Protein AF-A0A2I0FLM2-F1 (afdb_monomer_lite)

Secondary structure (DSSP, 8-state):
--HHHHHHHHHHHHHHHHHHHHHHHHHHHH-TT--S---SHHHHHHHHHHTTSS-HHHHHHHHHHHHHHHHH--

Radius of gyration: 20.52 Å; chains: 1; bounding box: 38×23×58 Å

Structure (mmCIF, N/CA/C/O backbone):
data_AF-A0A2I0FLM2-F1
#
_entry.id   AF-A0A2I0FLM2-F1
#
loop_
_atom_site.group_PDB
_atom_site.id
_atom_site.type_symbol
_atom_site.label_atom_id
_atom_site.label_alt_id
_atom_site.label_comp_id
_atom_site.label_asym_id
_atom_site.label_entity_id
_atom_site.label_seq_id
_atom_site.pdbx_PDB_ins_code
_atom_site.Cartn_x
_atom_site.Cartn_y
_atom_site.Cartn_z
_atom_site.occupancy
_atom_site.B_iso_or_equiv
_atom_site.auth_seq_id
_atom_site.auth_comp_id
_atom_site.auth_asym_id
_atom_site.auth_atom_id
_atom_site.pdbx_PDB_model_num
ATOM 1 N N . MET A 1 1 ? 14.944 6.793 -33.070 1.00 61.75 1 MET A N 1
ATOM 2 C CA . MET A 1 1 ? 15.434 7.140 -31.722 1.00 61.75 1 MET A CA 1
ATOM 3 C C . MET A 1 1 ? 16.911 7.419 -31.869 1.00 61.75 1 MET A C 1
ATOM 5 O O . MET A 1 1 ? 17.668 6.480 -32.090 1.00 61.75 1 MET A O 1
ATOM 9 N N . ASP A 1 2 ? 17.300 8.689 -31.865 1.00 82.56 2 ASP A N 1
ATOM 10 C CA . ASP A 1 2 ? 18.706 9.070 -31.931 1.00 82.56 2 ASP A CA 1
ATOM 11 C C . ASP A 1 2 ? 19.458 8.538 -30.708 1.00 82.56 2 ASP A C 1
ATOM 13 O O . ASP A 1 2 ? 18.908 8.459 -29.607 1.00 82.56 2 ASP A O 1
ATOM 17 N N . MET A 1 3 ? 20.726 8.167 -30.895 1.00 86.31 3 MET A N 1
ATOM 18 C CA . MET A 1 3 ? 21.580 7.606 -29.839 1.00 86.31 3 MET A CA 1
ATOM 19 C C . MET A 1 3 ? 21.584 8.484 -28.577 1.00 86.31 3 MET A C 1
ATOM 21 O O . MET A 1 3 ? 21.513 7.977 -27.460 1.00 86.31 3 MET A O 1
ATOM 25 N N . TYR A 1 4 ? 21.578 9.804 -28.762 1.00 85.75 4 TYR A N 1
ATOM 26 C CA . TYR A 1 4 ? 21.492 10.786 -27.682 1.00 85.75 4 TYR A CA 1
ATOM 27 C C . TYR A 1 4 ? 20.177 10.711 -26.905 1.00 85.75 4 TYR A C 1
ATOM 29 O O . TYR A 1 4 ? 20.184 10.798 -25.679 1.00 85.75 4 TYR A O 1
ATOM 37 N N . THR A 1 5 ? 19.055 10.495 -27.592 1.00 87.56 5 THR A N 1
ATOM 38 C CA . THR A 1 5 ? 17.741 10.330 -26.963 1.00 87.56 5 THR A CA 1
ATOM 39 C C . THR A 1 5 ? 17.709 9.068 -26.105 1.00 87.56 5 THR A C 1
ATOM 41 O O . THR A 1 5 ? 17.248 9.114 -24.968 1.00 87.56 5 THR A O 1
ATOM 44 N N . THR A 1 6 ? 18.267 7.960 -26.599 1.00 87.62 6 THR A N 1
ATOM 45 C CA . THR A 1 6 ? 18.350 6.699 -25.846 1.00 87.62 6 THR A CA 1
ATOM 46 C C . THR A 1 6 ? 19.207 6.844 -24.589 1.00 87.62 6 THR A C 1
ATOM 48 O O . THR A 1 6 ? 18.792 6.427 -23.508 1.00 87.62 6 THR A O 1
ATOM 51 N N . VAL A 1 7 ? 20.378 7.481 -24.698 1.00 89.56 7 VAL A N 1
ATOM 52 C CA . VAL A 1 7 ? 21.265 7.726 -23.548 1.00 89.56 7 VAL A CA 1
ATOM 53 C C . VAL A 1 7 ? 20.583 8.621 -22.512 1.00 89.56 7 VAL A C 1
AT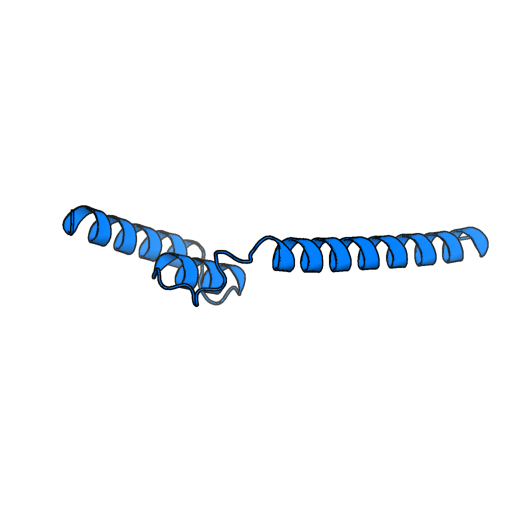OM 55 O O . VAL A 1 7 ? 20.630 8.323 -21.320 1.00 89.56 7 VAL A O 1
ATOM 58 N N . LEU A 1 8 ? 19.893 9.676 -22.952 1.00 90.12 8 LEU A N 1
ATOM 59 C CA . LEU A 1 8 ? 19.186 10.592 -22.058 1.00 90.12 8 LEU A CA 1
ATOM 60 C C . LEU A 1 8 ? 18.055 9.884 -21.299 1.00 90.12 8 LEU A C 1
ATOM 62 O O . LEU A 1 8 ? 17.933 10.065 -20.089 1.00 90.12 8 LEU A O 1
ATOM 66 N N . ILE A 1 9 ? 17.289 9.017 -21.968 1.00 89.19 9 ILE A N 1
ATOM 67 C CA . ILE A 1 9 ? 16.236 8.213 -21.328 1.00 89.19 9 ILE A CA 1
ATOM 68 C C . ILE A 1 9 ? 16.823 7.300 -20.246 1.00 89.19 9 ILE A C 1
ATOM 70 O O . ILE A 1 9 ? 16.282 7.238 -19.142 1.00 89.19 9 ILE A O 1
ATOM 74 N N . ILE A 1 10 ? 17.943 6.626 -20.526 1.00 89.81 10 ILE A N 1
ATOM 75 C CA . ILE A 1 10 ? 18.598 5.735 -19.557 1.00 89.81 10 ILE A CA 1
ATOM 76 C C . ILE A 1 10 ? 19.070 6.523 -18.330 1.00 89.81 10 ILE A C 1
ATOM 78 O O . ILE A 1 10 ? 18.828 6.104 -17.199 1.00 89.81 10 ILE A O 1
ATOM 82 N N . VAL A 1 11 ? 19.697 7.684 -18.531 1.00 91.38 11 VAL A N 1
A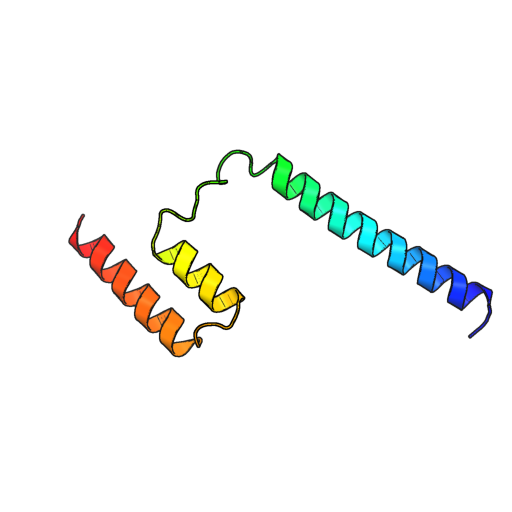TOM 83 C CA . VAL A 1 11 ? 20.175 8.535 -17.429 1.00 91.38 11 VAL A CA 1
ATOM 84 C C . VAL A 1 11 ? 19.012 9.034 -16.568 1.00 91.38 11 VAL A C 1
ATOM 86 O O . VAL A 1 11 ? 19.088 8.969 -15.341 1.00 91.38 11 VAL A O 1
ATOM 89 N N . VAL A 1 12 ? 17.914 9.476 -17.187 1.00 89.00 12 VAL A N 1
ATOM 90 C CA . VAL A 1 12 ? 16.714 9.933 -16.468 1.00 89.00 12 VAL A CA 1
ATOM 91 C C . VAL A 1 12 ? 16.068 8.786 -15.687 1.00 89.00 12 VAL A C 1
ATOM 93 O O . VAL A 1 12 ? 15.708 8.969 -14.524 1.00 89.00 12 VAL A O 1
ATOM 96 N N . ALA A 1 13 ? 15.977 7.592 -16.277 1.00 86.06 13 ALA A N 1
ATOM 97 C CA . ALA A 1 13 ? 15.444 6.414 -15.600 1.00 86.06 13 ALA A CA 1
ATOM 98 C C . ALA A 1 13 ? 16.292 6.028 -14.376 1.00 86.06 13 ALA A C 1
ATOM 100 O O . ALA A 1 13 ? 15.751 5.799 -13.294 1.00 86.06 13 ALA A O 1
ATOM 101 N N . LEU A 1 14 ? 17.623 6.026 -14.507 1.00 87.56 14 LEU A N 1
ATOM 102 C CA . LEU A 1 14 ? 18.533 5.744 -13.393 1.00 87.56 14 LEU A CA 1
ATOM 103 C C . LEU A 1 14 ? 18.429 6.795 -12.280 1.00 87.56 14 LEU A C 1
ATOM 105 O O . LEU A 1 14 ? 18.407 6.437 -11.101 1.00 87.56 14 LEU A O 1
ATOM 109 N N . ALA A 1 15 ? 18.309 8.077 -12.633 1.00 85.88 15 ALA A N 1
ATOM 110 C CA . ALA A 1 15 ? 18.119 9.151 -11.663 1.00 85.88 15 ALA A CA 1
ATOM 111 C C . ALA A 1 15 ? 16.788 9.008 -10.905 1.00 85.88 15 ALA A C 1
ATOM 113 O O . ALA A 1 15 ? 16.763 9.140 -9.681 1.00 85.88 15 ALA A O 1
ATOM 114 N N . ALA A 1 16 ? 15.697 8.670 -11.598 1.00 82.88 16 ALA A N 1
ATOM 115 C CA . ALA A 1 16 ? 14.395 8.438 -10.974 1.00 82.88 16 ALA A CA 1
ATOM 116 C C . ALA A 1 16 ? 14.431 7.260 -9.984 1.00 82.88 16 ALA A C 1
ATOM 118 O O . ALA A 1 16 ? 13.926 7.378 -8.865 1.00 82.88 16 ALA A O 1
ATOM 119 N N . ILE A 1 17 ? 15.094 6.157 -10.351 1.00 81.75 17 ILE A N 1
ATOM 120 C CA . ILE A 1 17 ? 15.288 4.996 -9.468 1.00 81.75 17 ILE A CA 1
ATOM 121 C C . ILE A 1 17 ? 16.103 5.393 -8.230 1.00 81.75 17 ILE A C 1
ATOM 123 O O . ILE A 1 17 ? 15.722 5.056 -7.108 1.00 81.75 17 ILE A O 1
ATOM 127 N N . ALA A 1 18 ? 17.189 6.151 -8.405 1.00 80.81 18 ALA A N 1
ATOM 128 C CA . ALA A 1 18 ? 18.014 6.620 -7.296 1.00 80.81 18 ALA A CA 1
ATOM 129 C C . ALA A 1 18 ? 17.228 7.527 -6.335 1.00 80.81 18 ALA A C 1
ATOM 131 O O . ALA A 1 18 ? 17.325 7.356 -5.120 1.00 80.81 18 ALA A O 1
ATOM 132 N N . VAL A 1 19 ? 16.406 8.443 -6.859 1.00 78.62 19 VAL A N 1
ATOM 133 C CA . VAL A 1 19 ? 15.542 9.323 -6.055 1.00 78.62 19 VAL A CA 1
ATOM 134 C C . VAL A 1 19 ? 14.496 8.517 -5.288 1.00 78.62 19 VAL A C 1
ATOM 136 O O . VAL A 1 19 ? 14.336 8.739 -4.089 1.00 78.62 19 VAL A O 1
ATOM 139 N N . ALA A 1 20 ? 13.841 7.543 -5.925 1.00 73.00 20 ALA A N 1
ATOM 140 C CA . ALA A 1 20 ? 12.886 6.660 -5.256 1.00 73.00 20 ALA A CA 1
ATOM 141 C C . ALA A 1 20 ? 13.552 5.865 -4.119 1.00 73.00 20 ALA A C 1
ATOM 143 O O . ALA A 1 20 ? 13.022 5.792 -3.009 1.00 73.00 20 ALA A O 1
ATOM 144 N N . PHE A 1 21 ? 14.759 5.342 -4.353 1.00 77.00 21 PHE A N 1
ATOM 145 C CA . PHE A 1 21 ? 15.522 4.605 -3.346 1.00 77.00 21 PHE A CA 1
ATOM 146 C C . PHE A 1 21 ? 15.964 5.504 -2.182 1.00 77.00 21 PHE A C 1
ATOM 148 O O . PHE A 1 21 ? 15.897 5.110 -1.015 1.00 77.00 21 PHE A O 1
ATOM 155 N N . PHE A 1 22 ? 16.381 6.738 -2.475 1.00 71.50 22 PHE A N 1
ATOM 156 C CA . PHE A 1 22 ? 16.805 7.703 -1.463 1.00 71.50 22 PHE A CA 1
ATOM 157 C C . PHE A 1 22 ? 15.622 8.236 -0.647 1.00 71.50 22 PHE A C 1
ATOM 159 O O . PHE A 1 22 ? 15.737 8.375 0.571 1.00 71.50 22 PHE A O 1
ATOM 166 N N . ALA A 1 23 ? 14.470 8.462 -1.282 1.00 67.00 23 ALA A N 1
ATOM 167 C CA . ALA A 1 23 ? 13.221 8.818 -0.618 1.00 67.00 23 ALA A CA 1
ATOM 168 C C . ALA A 1 23 ? 12.727 7.679 0.284 1.00 67.00 23 ALA A C 1
ATOM 170 O O . ALA A 1 23 ? 12.426 7.924 1.450 1.00 67.00 23 ALA A O 1
ATOM 171 N N . ALA A 1 24 ? 12.751 6.429 -0.188 1.00 63.25 24 ALA A N 1
ATOM 172 C CA . ALA A 1 24 ? 12.416 5.259 0.623 1.00 63.25 24 ALA A CA 1
ATOM 173 C C . ALA A 1 24 ? 13.373 5.088 1.819 1.00 63.25 24 ALA A C 1
ATOM 175 O O . ALA A 1 24 ? 12.944 4.807 2.939 1.00 63.25 24 ALA A O 1
ATOM 176 N N . LYS A 1 25 ? 14.678 5.317 1.623 1.00 60.97 25 LYS A N 1
ATOM 177 C CA . LYS A 1 25 ? 15.680 5.250 2.698 1.00 60.97 25 LYS A CA 1
ATOM 178 C C . LYS A 1 25 ? 15.537 6.399 3.702 1.00 60.97 25 LYS A C 1
ATOM 180 O O . LYS A 1 25 ? 15.701 6.180 4.902 1.00 60.97 25 LYS A O 1
ATOM 185 N N . LYS A 1 26 ? 15.203 7.611 3.247 1.00 52.84 26 LYS A N 1
ATOM 186 C CA . LYS A 1 26 ? 14.942 8.768 4.117 1.00 52.84 26 LYS A CA 1
ATOM 187 C C . LYS A 1 26 ? 13.636 8.596 4.894 1.00 52.84 26 LYS A C 1
ATOM 189 O O . LYS A 1 26 ? 13.637 8.846 6.093 1.00 52.84 26 LYS A O 1
ATOM 194 N N . ALA A 1 27 ? 12.590 8.062 4.261 1.00 51.69 27 ALA A N 1
ATOM 195 C CA . ALA A 1 27 ? 11.344 7.682 4.921 1.00 51.69 27 ALA A CA 1
ATOM 196 C C . ALA A 1 27 ? 11.573 6.625 6.014 1.00 51.69 27 ALA A C 1
ATOM 198 O O . ALA A 1 27 ? 10.999 6.737 7.091 1.00 51.69 27 ALA A O 1
ATOM 199 N N . ARG A 1 28 ? 12.480 5.658 5.803 1.00 52.03 28 ARG A N 1
ATOM 200 C CA . ARG A 1 28 ? 12.902 4.717 6.860 1.00 52.03 28 ARG A CA 1
ATOM 201 C C . ARG A 1 28 ? 13.655 5.394 8.011 1.00 52.03 28 ARG A C 1
ATOM 203 O O . ARG A 1 28 ? 13.513 4.962 9.145 1.00 52.03 28 ARG A O 1
ATOM 210 N N . LYS A 1 29 ? 14.434 6.451 7.751 1.00 46.06 29 LYS A N 1
ATOM 211 C CA . LYS A 1 29 ? 15.209 7.157 8.792 1.00 46.06 29 LYS A CA 1
ATOM 212 C C . LYS A 1 29 ? 14.370 8.157 9.603 1.00 46.06 29 LYS A C 1
ATOM 214 O O . LYS A 1 29 ? 14.738 8.462 10.730 1.00 46.06 29 LYS A O 1
ATOM 219 N N . THR A 1 30 ? 13.252 8.644 9.060 1.00 46.91 30 THR A N 1
ATOM 220 C CA . THR A 1 30 ? 12.261 9.443 9.804 1.00 46.91 30 THR A CA 1
ATOM 221 C C . THR A 1 30 ? 11.156 8.587 10.431 1.00 46.91 30 THR A C 1
ATOM 223 O O . THR A 1 30 ? 10.584 9.002 11.431 1.00 46.91 30 THR A O 1
ATOM 226 N N . LYS A 1 31 ? 10.910 7.359 9.944 1.00 44.69 31 LYS A N 1
ATOM 227 C CA . LYS A 1 31 ? 10.121 6.316 10.639 1.00 44.69 31 LYS A CA 1
ATOM 228 C C . LYS A 1 31 ? 10.934 5.595 11.729 1.00 44.69 31 LYS A C 1
ATOM 230 O O . LYS A 1 31 ? 10.853 4.384 11.905 1.00 44.69 31 LYS A O 1
ATOM 235 N N . GLY A 1 32 ? 11.689 6.361 12.507 1.00 44.66 32 GLY A N 1
ATOM 236 C CA . GLY A 1 32 ? 12.279 5.915 13.769 1.00 44.66 32 GLY A CA 1
ATOM 237 C C . GLY A 1 32 ? 11.304 5.973 14.954 1.00 44.66 32 GLY A C 1
ATOM 238 O O . GLY A 1 32 ? 11.775 6.106 16.075 1.00 44.66 32 GLY A O 1
ATOM 239 N N . VAL A 1 33 ? 9.980 5.935 14.722 1.00 47.75 33 VAL A N 1
ATOM 240 C CA . VAL A 1 33 ? 8.941 5.893 15.781 1.00 47.75 33 VAL A CA 1
ATOM 241 C C . VAL A 1 33 ? 7.819 4.879 15.482 1.00 47.75 33 VAL A C 1
ATOM 243 O O . VAL A 1 33 ? 6.890 4.771 16.260 1.00 47.75 33 VAL A O 1
ATOM 246 N N . ASP A 1 34 ? 7.894 4.076 14.411 1.00 46.38 34 ASP A N 1
ATOM 247 C CA . ASP A 1 34 ? 6.882 3.015 14.209 1.00 46.38 34 ASP A CA 1
ATOM 248 C C . ASP A 1 34 ? 7.420 1.803 13.435 1.00 46.38 34 ASP A C 1
ATOM 250 O O . ASP A 1 34 ? 6.820 1.274 12.505 1.00 46.38 34 ASP A O 1
ATOM 254 N N . SER A 1 35 ? 8.631 1.378 13.800 1.00 45.34 35 SER A N 1
ATOM 255 C CA . SER A 1 35 ? 9.120 0.026 13.493 1.00 45.34 35 SER A CA 1
ATOM 256 C C . SER A 1 35 ? 8.735 -0.931 14.624 1.00 45.34 35 SER A C 1
ATOM 258 O O . SER A 1 35 ? 9.560 -1.707 15.102 1.00 45.34 35 SER A O 1
ATOM 260 N N . GLY A 1 36 ? 7.489 -0.842 15.089 1.00 41.72 36 GLY A N 1
ATOM 261 C CA . GLY A 1 36 ? 6.859 -1.970 15.745 1.00 41.72 36 GLY A CA 1
ATOM 262 C C . GLY A 1 36 ? 6.514 -2.984 14.663 1.00 41.72 36 GLY A C 1
ATOM 263 O O . GLY A 1 36 ? 6.028 -2.624 13.593 1.00 41.72 36 GLY A O 1
ATOM 264 N N . VAL A 1 37 ? 6.730 -4.268 14.934 1.00 47.34 37 VAL A N 1
ATOM 265 C CA . VAL A 1 37 ? 5.823 -5.292 14.398 1.00 47.34 37 VAL A CA 1
ATOM 266 C C . VAL A 1 37 ? 4.406 -4.711 14.479 1.00 47.34 37 VAL A C 1
ATOM 268 O O . VAL A 1 37 ? 4.112 -4.167 15.541 1.00 47.34 37 VAL A O 1
ATOM 271 N N . PRO A 1 38 ? 3.568 -4.744 13.428 1.00 51.53 38 PRO A N 1
ATOM 272 C CA . PRO A 1 38 ? 2.210 -4.215 13.506 1.00 51.53 38 PRO A CA 1
ATOM 273 C C . PRO A 1 38 ? 1.476 -4.878 14.683 1.00 51.53 38 PRO A C 1
ATOM 275 O O . PRO A 1 38 ? 0.992 -6.005 14.584 1.00 51.53 38 PRO A O 1
ATOM 278 N N . THR A 1 39 ? 1.487 -4.218 15.842 1.00 55.91 39 THR A N 1
ATOM 279 C CA . THR A 1 39 ? 0.949 -4.736 17.106 1.00 55.91 39 THR A CA 1
ATOM 280 C C . THR A 1 39 ? -0.567 -4.685 17.087 1.00 55.91 39 THR A C 1
ATOM 282 O O . THR A 1 39 ? -1.214 -5.418 17.827 1.00 55.91 39 THR A O 1
ATOM 285 N N . THR A 1 40 ? -1.135 -3.851 16.217 1.00 67.00 40 THR A N 1
ATOM 286 C CA . THR A 1 40 ? -2.563 -3.784 15.950 1.00 67.00 40 THR A CA 1
ATOM 287 C C . THR A 1 40 ? -2.953 -4.794 14.875 1.00 67.00 40 THR A C 1
ATOM 289 O O . THR A 1 40 ? -2.306 -4.932 13.833 1.00 67.00 40 THR A O 1
ATOM 292 N N . GLU A 1 41 ? -4.048 -5.510 15.132 1.00 76.44 41 GLU A N 1
ATOM 293 C CA . GLU A 1 41 ? -4.631 -6.477 14.195 1.00 76.44 41 GLU A CA 1
ATOM 294 C C . GLU A 1 41 ? -4.949 -5.834 12.828 1.00 76.44 41 GLU A C 1
ATOM 296 O O . GLU A 1 41 ? -4.870 -6.508 11.800 1.00 76.44 41 GLU A O 1
ATOM 301 N N . GLU A 1 42 ? -5.222 -4.523 12.800 1.00 77.31 42 GLU A N 1
ATOM 302 C CA . GLU A 1 42 ? -5.493 -3.733 11.590 1.00 77.31 42 GLU A CA 1
ATOM 303 C C . GLU A 1 42 ? -4.275 -3.601 10.675 1.00 77.31 42 GLU A C 1
ATOM 305 O O . GLU A 1 42 ? -4.383 -3.838 9.475 1.00 77.31 4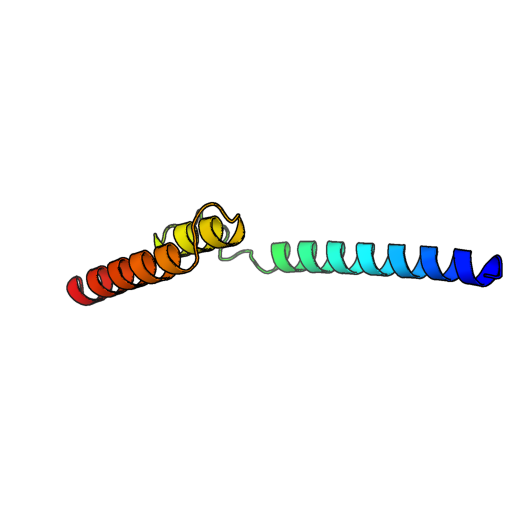2 GLU A O 1
ATOM 310 N N . ALA A 1 43 ? -3.095 -3.299 11.220 1.00 77.88 43 ALA A N 1
ATOM 311 C CA . ALA A 1 43 ? -1.899 -3.115 10.402 1.00 77.88 43 ALA A CA 1
ATOM 312 C C . ALA A 1 43 ? -1.410 -4.448 9.796 1.00 77.88 43 ALA A C 1
ATOM 314 O O . ALA A 1 43 ? -0.913 -4.488 8.671 1.00 77.88 43 ALA A O 1
ATOM 315 N N . GLN A 1 44 ? -1.635 -5.576 10.485 1.00 82.88 44 GLN A N 1
ATOM 316 C CA . GLN A 1 44 ? -1.436 -6.913 9.906 1.00 82.88 44 GLN A CA 1
ATOM 317 C C . GLN A 1 44 ? -2.481 -7.264 8.843 1.00 82.88 44 GLN A C 1
ATOM 319 O O . GLN A 1 44 ? -2.238 -8.108 7.981 1.00 82.88 44 GLN A O 1
ATOM 324 N N . LEU A 1 45 ? -3.681 -6.697 8.930 1.00 85.19 45 LEU A N 1
ATOM 325 C CA . LEU A 1 45 ? -4.732 -6.907 7.945 1.00 85.19 45 LEU A CA 1
ATOM 326 C C . LEU A 1 45 ? -4.459 -6.096 6.668 1.00 85.19 45 LEU A C 1
ATOM 328 O O . LEU A 1 45 ? -4.573 -6.640 5.572 1.00 85.19 45 LEU A O 1
ATOM 332 N N . GLU A 1 46 ? -4.029 -4.843 6.812 1.00 82.31 46 GLU A N 1
ATOM 333 C CA . GLU A 1 46 ? -3.623 -3.967 5.707 1.00 82.31 46 GLU A CA 1
ATOM 334 C C . GLU A 1 46 ? -2.435 -4.544 4.932 1.00 82.31 46 GLU A C 1
ATOM 336 O O . GLU A 1 46 ? -2.477 -4.625 3.707 1.00 82.31 46 GLU A O 1
ATOM 341 N N . ASP A 1 47 ? -1.414 -5.039 5.632 1.00 82.69 47 ASP A N 1
ATOM 342 C CA . ASP A 1 47 ? -0.241 -5.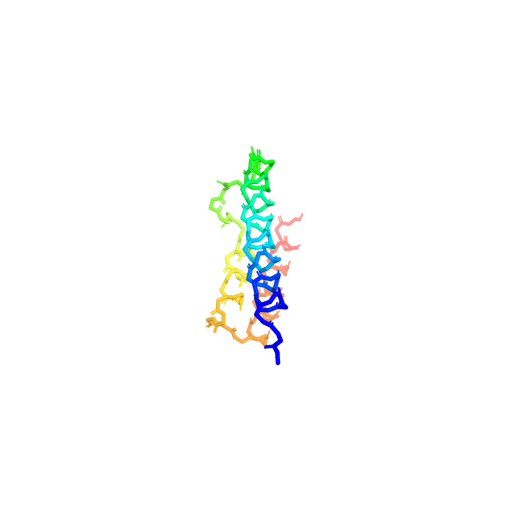632 4.988 1.00 82.69 47 ASP A CA 1
ATOM 343 C C . ASP A 1 47 ? -0.594 -6.900 4.181 1.00 82.69 47 ASP A C 1
ATOM 345 O O . ASP A 1 47 ? -0.053 -7.128 3.099 1.00 82.69 47 ASP A O 1
ATOM 349 N N . ARG A 1 48 ? -1.568 -7.696 4.644 1.00 82.00 48 ARG A N 1
ATOM 350 C CA . ARG A 1 48 ? -2.086 -8.861 3.899 1.00 82.00 48 ARG A CA 1
ATOM 351 C C . ARG A 1 48 ? -2.894 -8.460 2.665 1.00 82.00 48 ARG A C 1
ATOM 353 O O . ARG A 1 48 ? -2.788 -9.119 1.632 1.00 82.00 48 ARG A O 1
ATOM 360 N N . PHE A 1 49 ? -3.668 -7.379 2.748 1.00 84.56 49 PHE A N 1
ATOM 361 C CA . PHE A 1 49 ? -4.382 -6.824 1.597 1.00 84.56 49 PHE A CA 1
ATOM 362 C C . PHE A 1 49 ? -3.4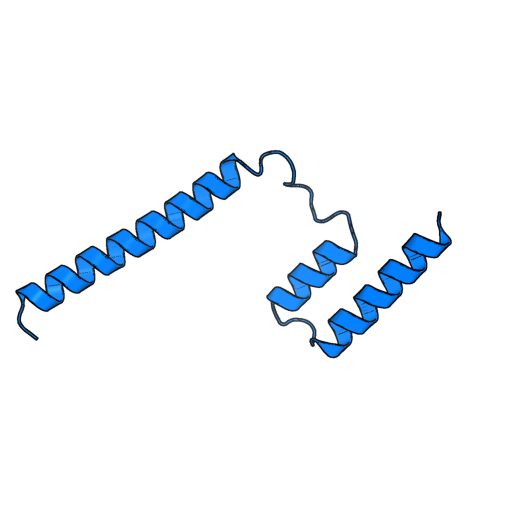11 -6.256 0.555 1.00 84.56 49 PHE A C 1
ATOM 364 O O . PHE A 1 49 ? -3.525 -6.574 -0.626 1.00 84.56 49 PHE A O 1
ATOM 371 N N . ALA A 1 50 ? -2.391 -5.511 0.988 1.00 85.12 50 ALA A N 1
ATOM 372 C CA . ALA A 1 50 ? -1.348 -4.971 0.116 1.00 85.12 50 ALA A CA 1
ATOM 373 C C . ALA A 1 50 ? -0.540 -6.070 -0.597 1.00 85.12 50 ALA A C 1
ATOM 375 O O . ALA A 1 50 ? -0.105 -5.888 -1.734 1.00 85.12 50 ALA A O 1
ATOM 376 N N . ARG A 1 51 ? -0.371 -7.230 0.052 1.00 87.75 51 ARG A N 1
ATOM 377 C CA . ARG A 1 51 ? 0.233 -8.432 -0.541 1.00 87.75 51 ARG A CA 1
ATOM 378 C C . ARG A 1 51 ? -0.711 -9.218 -1.460 1.00 87.75 51 ARG A C 1
ATOM 380 O O . ARG A 1 51 ? -0.255 -10.142 -2.128 1.00 87.75 51 ARG A O 1
ATOM 387 N N . GLY A 1 52 ? -1.997 -8.869 -1.510 1.00 87.31 52 GLY A N 1
ATOM 388 C CA . GLY A 1 52 ? -3.014 -9.594 -2.276 1.00 87.31 52 GLY A CA 1
ATOM 389 C C . GLY A 1 52 ? -3.358 -10.971 -1.699 1.00 87.31 52 GLY A C 1
ATOM 390 O O . GLY A 1 52 ? -3.926 -11.801 -2.402 1.00 87.31 52 GLY A O 1
ATOM 391 N N . GLU A 1 53 ? -3.012 -11.230 -0.433 1.00 89.94 53 GLU A N 1
ATOM 392 C CA . GLU A 1 53 ? -3.314 -12.495 0.256 1.00 89.94 53 GLU A CA 1
ATOM 393 C C . GLU A 1 53 ? -4.795 -12.599 0.649 1.00 89.94 53 GLU A C 1
ATOM 395 O O . GLU A 1 53 ? -5.294 -13.693 0.907 1.00 89.94 53 GLU A O 1
ATOM 400 N N . ILE A 1 54 ? -5.494 -11.462 0.702 1.00 88.25 54 ILE A N 1
ATOM 401 C CA . ILE A 1 54 ? -6.923 -11.363 1.003 1.00 88.25 54 ILE A CA 1
ATOM 402 C C . ILE A 1 54 ? -7.616 -10.447 -0.003 1.00 88.25 54 ILE A C 1
ATOM 404 O O . ILE A 1 54 ? -7.024 -9.503 -0.526 1.00 88.25 54 ILE A O 1
ATOM 408 N N . THR A 1 55 ? -8.894 -10.717 -0.253 1.00 89.31 55 THR A N 1
ATOM 409 C CA . THR A 1 55 ? -9.716 -9.875 -1.131 1.00 89.31 55 THR A CA 1
ATOM 410 C C . THR A 1 55 ? -10.199 -8.614 -0.412 1.00 89.31 55 THR A C 1
ATOM 412 O O . THR A 1 55 ? -10.300 -8.586 0.813 1.00 89.31 55 THR A O 1
ATOM 415 N N . GLU A 1 56 ? -10.575 -7.584 -1.173 1.00 82.81 56 GLU A N 1
ATOM 416 C CA . GLU A 1 56 ? -11.165 -6.346 -0.637 1.00 82.81 56 GLU A CA 1
ATOM 417 C C . GLU A 1 56 ? -12.391 -6.628 0.252 1.00 82.81 56 GLU A C 1
ATOM 419 O O . GLU A 1 56 ? -12.532 -6.067 1.338 1.00 82.81 56 GLU A O 1
ATOM 424 N N . SER A 1 57 ? -13.242 -7.575 -0.158 1.00 87.19 57 SER A N 1
ATOM 425 C CA . SER A 1 57 ? -14.420 -7.976 0.620 1.00 87.19 57 SER A CA 1
ATOM 426 C C . SER A 1 57 ? -14.064 -8.578 1.987 1.00 87.19 57 SER A C 1
ATOM 428 O O . SER A 1 57 ? -14.721 -8.291 2.990 1.00 87.19 57 SER A O 1
ATOM 430 N N . GLU A 1 58 ? -12.993 -9.374 2.055 1.00 85.75 58 GLU A N 1
ATOM 431 C CA . GLU A 1 58 ? -12.492 -9.932 3.311 1.00 85.75 58 GLU A CA 1
ATOM 432 C C . GLU A 1 58 ? -11.796 -8.881 4.170 1.00 85.75 58 GLU A C 1
ATOM 434 O O . GLU A 1 58 ? -11.945 -8.903 5.392 1.00 85.75 58 GLU A O 1
ATOM 439 N N . TYR A 1 59 ? -11.070 -7.955 3.541 1.00 85.25 59 TYR A N 1
ATOM 440 C CA . TYR A 1 59 ? -10.434 -6.833 4.218 1.00 85.25 59 TYR A CA 1
ATOM 441 C C . TYR A 1 59 ? -11.476 -5.983 4.952 1.00 85.25 59 TYR A C 1
ATOM 443 O O . TYR A 1 59 ? -11.394 -5.835 6.170 1.00 85.25 59 TYR A O 1
ATOM 451 N N . HIS A 1 60 ? -12.525 -5.529 4.260 1.00 86.31 60 HIS A N 1
ATOM 452 C CA . HIS A 1 60 ? -13.587 -4.724 4.873 1.00 86.31 60 HIS A CA 1
ATOM 453 C C . HIS A 1 60 ? -14.343 -5.461 5.976 1.00 86.31 60 HIS A C 1
ATOM 455 O O . HIS A 1 60 ? -14.666 -4.868 7.007 1.00 86.31 60 HIS A O 1
ATOM 461 N N . ARG A 1 61 ? -14.617 -6.756 5.785 1.00 88.50 61 ARG A N 1
ATOM 462 C CA . ARG A 1 61 ? -15.288 -7.568 6.803 1.00 88.50 61 ARG A CA 1
ATOM 463 C C . ARG A 1 61 ? -14.460 -7.645 8.085 1.00 88.50 61 ARG A C 1
ATOM 465 O O . ARG A 1 61 ? -14.995 -7.418 9.164 1.00 88.50 61 ARG A O 1
ATOM 472 N N . ARG A 1 62 ? -13.164 -7.942 7.965 1.00 86.12 62 ARG A N 1
ATOM 473 C CA . ARG A 1 62 ? -12.265 -8.076 9.120 1.00 86.12 62 ARG A CA 1
ATOM 474 C C . ARG A 1 62 ? -11.957 -6.731 9.773 1.00 86.12 62 ARG A C 1
ATOM 476 O O . ARG A 1 62 ? -11.847 -6.683 10.990 1.00 86.12 62 ARG A O 1
ATOM 483 N N . LEU A 1 63 ? -11.874 -5.652 8.996 1.00 86.88 63 LEU A N 1
ATOM 484 C CA . LEU A 1 63 ? -11.692 -4.299 9.522 1.00 86.88 63 LEU A CA 1
ATOM 485 C C . LEU A 1 63 ? -12.864 -3.911 10.434 1.00 86.88 63 LEU A C 1
ATOM 487 O O . LEU A 1 63 ? -12.655 -3.487 11.566 1.00 86.88 63 LEU A O 1
ATOM 491 N N . ARG A 1 64 ? -14.095 -4.167 9.978 1.00 86.81 64 ARG A N 1
ATOM 492 C CA . ARG A 1 64 ? -15.311 -3.900 10.753 1.00 86.81 64 ARG A CA 1
ATOM 493 C C . ARG A 1 64 ? -15.374 -4.712 12.046 1.00 86.81 64 ARG A C 1
ATOM 495 O O . ARG A 1 64 ? -15.710 -4.169 13.091 1.00 86.81 64 ARG A O 1
ATOM 502 N N . GLU A 1 65 ? -14.998 -5.990 11.995 1.00 87.44 65 GLU A N 1
ATOM 503 C CA . GLU A 1 65 ? -14.937 -6.837 13.192 1.00 87.44 65 GLU A CA 1
ATOM 504 C C . GLU A 1 65 ? -13.912 -6.337 14.220 1.00 87.44 65 GLU A C 1
ATOM 506 O O . GLU A 1 65 ? -14.119 -6.513 15.422 1.00 87.44 65 GLU A O 1
ATOM 511 N N . ILE A 1 66 ? -12.798 -5.747 13.775 1.00 85.06 66 ILE A N 1
ATOM 512 C CA . ILE A 1 66 ? -11.792 -5.173 14.677 1.00 85.06 66 ILE A CA 1
ATOM 513 C C . ILE A 1 66 ? -12.323 -3.880 15.307 1.00 85.06 66 ILE A C 1
ATOM 515 O O . ILE A 1 66 ? -12.231 -3.721 16.524 1.00 85.06 66 ILE A O 1
ATOM 519 N N . GLU A 1 67 ? -12.944 -3.006 14.515 1.00 82.38 67 GLU A N 1
ATOM 520 C CA . GLU A 1 67 ? -13.561 -1.760 14.986 1.00 82.38 67 GLU A CA 1
ATOM 521 C C . GLU A 1 67 ? -14.666 -2.028 16.025 1.00 82.38 67 GLU A C 1
ATOM 523 O O . GLU A 1 67 ? -14.688 -1.420 17.096 1.00 82.38 67 GLU A O 1
ATOM 528 N N . GLU A 1 68 ? -15.535 -3.014 15.775 1.00 83.69 68 GLU A N 1
ATOM 529 C CA . GLU A 1 68 ? -16.584 -3.426 16.716 1.00 83.69 68 GLU A CA 1
ATOM 530 C C . GLU A 1 68 ? -16.012 -3.964 18.036 1.00 83.69 68 GLU A C 1
ATOM 532 O O . GLU A 1 68 ? -16.557 -3.690 19.107 1.00 83.69 68 GLU A O 1
ATOM 537 N N . ARG A 1 69 ? -14.905 -4.717 17.989 1.00 79.19 69 ARG A N 1
ATOM 538 C CA . ARG A 1 69 ? -14.229 -5.214 19.200 1.00 79.19 69 ARG A CA 1
ATOM 539 C C . ARG A 1 69 ? -13.566 -4.094 19.988 1.00 79.19 69 ARG A C 1
ATOM 541 O O . ARG A 1 69 ? -13.628 -4.119 21.215 1.00 79.19 69 ARG A O 1
ATOM 548 N N . GLN A 1 70 ? -12.942 -3.135 19.307 1.00 75.81 70 GLN A N 1
ATOM 549 C CA . GLN A 1 70 ? -12.320 -1.987 19.960 1.00 75.81 70 GLN A CA 1
ATOM 550 C C . GLN A 1 70 ? -13.375 -1.119 20.644 1.00 75.81 70 GLN A C 1
ATOM 552 O O . GLN A 1 70 ? -13.219 -0.817 21.821 1.00 75.81 70 GLN A O 1
ATOM 557 N N . ASN A 1 71 ? -14.487 -0.825 19.965 1.00 72.69 71 ASN A N 1
ATOM 558 C CA . ASN A 1 71 ? -15.586 -0.026 20.513 1.00 72.69 71 ASN A CA 1
ATOM 559 C C . ASN A 1 71 ? -16.328 -0.712 21.680 1.00 72.69 71 ASN A C 1
ATOM 561 O O . ASN A 1 71 ? -16.996 -0.051 22.463 1.00 72.69 71 ASN A O 1
ATOM 565 N N . LYS A 1 72 ? -16.231 -2.041 21.810 1.00 72.06 72 LYS A N 1
ATOM 566 C CA . LYS A 1 72 ? -16.823 -2.797 22.927 1.00 72.06 72 LYS A CA 1
ATOM 567 C C . LYS A 1 72 ? -15.924 -2.858 24.174 1.00 72.06 72 LYS A C 1
ATOM 569 O O . LYS A 1 72 ? -16.408 -3.217 25.243 1.00 72.06 72 LYS A O 1
ATOM 574 N N . ASN A 1 73 ? -14.631 -2.568 24.027 1.00 57.88 73 ASN A N 1
ATOM 575 C CA . ASN A 1 73 ? -13.632 -2.614 25.103 1.00 57.88 73 ASN A CA 1
ATOM 576 C C . ASN A 1 73 ? -13.275 -1.224 25.673 1.00 57.88 73 ASN A C 1
ATOM 578 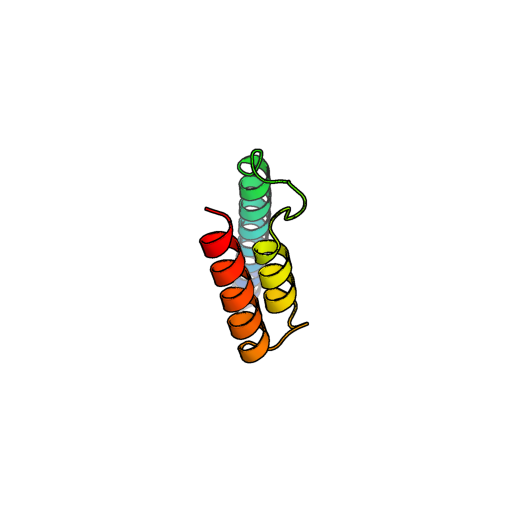O O . ASN A 1 73 ? -12.399 -1.143 26.537 1.00 57.88 73 ASN A O 1
ATOM 582 N N . VAL A 1 74 ? -13.936 -0.161 25.203 1.00 50.12 74 VAL A N 1
ATOM 583 C CA . VAL A 1 74 ? -13.947 1.194 25.791 1.00 50.12 74 VAL A CA 1
ATOM 584 C C . VAL A 1 74 ? -15.229 1.429 26.577 1.00 50.12 74 VAL A C 1
ATOM 586 O O . VAL A 1 74 ? -15.145 2.172 27.579 1.00 50.12 74 VAL A O 1
#

pLDDT: mean 74.99, std 15.31, range [41.72, 91.38]

Sequence (74 aa):
MDMYTTVLIIVVALAAIAVAFFAAKKARKTKGVDSGVPTTEEAQLEDRFARGEITESEYHRRLREIEERQNKNV

Foldseek 3Di:
DDPVVVVVVVVVVVVVVVVVVVVVVVVVVVPPPPPDPCPQPLVVLVVCVVVVVDDPVVSVVVVVVSVVVVVVVD